Protein AF-A0A940JUY4-F1 (afdb_monomer)

Secondary structure (DSSP, 8-state):
--HHHHHHHHHHHHHHHHHHHHHHHHHHHHHHHHHTTS-HHHHHHHHHHHHHHHHHH--

Radius of gyration: 14.82 Å; Cα contacts (8 Å, |Δi|>4): 82; chains: 1; bounding box: 36×16×42 Å

Solvent-accessible surface area (backbone atoms only — not comparable to full-atom values): 2851 Å² total; per-residue (Å²): 138,62,67,70,60,54,53,52,52,53,53,52,52,42,51,51,39,15,51,50,23,18,52,50,20,18,50,52,23,22,51,53,18,50,75,70,75,44,59,31,70,58,23,20,53,51,22,17,54,52,18,24,52,49,19,55,70,76,97

pLDDT: mean 78.14, std 7.21, range [54.59, 90.25]

Mean predicted aligned error: 7.15 Å

Foldseek 3Di:
DCVVVVVVVVVVVLQVLLQVLLQVQLVVQLVVCVVVVHDSNVRSNVRSVVRSVCSNVVD

Structure (mmCIF, N/CA/C/O backbone):
data_AF-A0A940JUY4-F1
#
_entry.id   AF-A0A940JUY4-F1
#
loop_
_atom_site.group_PDB
_atom_site.id
_atom_site.type_symbol
_atom_site.label_at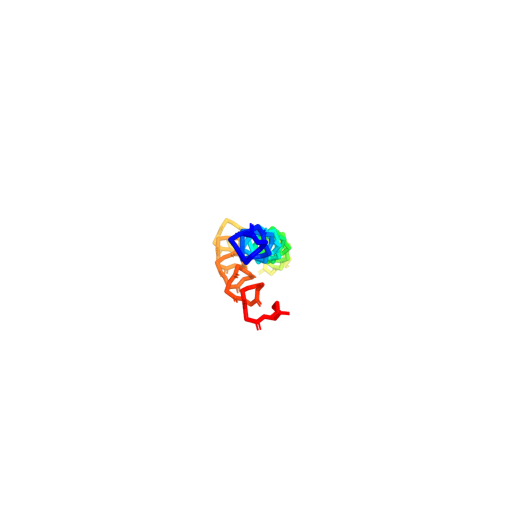om_id
_atom_site.label_alt_id
_atom_site.label_comp_id
_atom_site.label_asym_id
_atom_site.label_entity_id
_atom_site.label_seq_id
_atom_site.pdbx_PDB_ins_code
_atom_site.Cartn_x
_atom_site.Cartn_y
_atom_site.Cartn_z
_atom_site.occupancy
_atom_site.B_iso_or_equiv
_atom_site.auth_seq_id
_atom_site.auth_comp_id
_atom_site.auth_asym_id
_atom_site.auth_atom_id
_atom_site.pdbx_PDB_model_num
ATOM 1 N N . MET A 1 1 ? 27.353 -7.599 -26.104 1.00 56.41 1 MET A N 1
ATOM 2 C CA . MET A 1 1 ? 26.688 -8.384 -25.038 1.00 56.41 1 MET A CA 1
ATOM 3 C C . MET A 1 1 ? 26.094 -7.434 -23.988 1.00 56.41 1 MET A C 1
ATOM 5 O O . MET A 1 1 ? 26.522 -7.425 -22.848 1.00 56.41 1 MET A O 1
ATOM 9 N N . PHE A 1 2 ? 25.145 -6.580 -24.393 1.00 61.66 2 PHE A N 1
ATOM 10 C CA . PHE A 1 2 ? 24.597 -5.492 -23.552 1.00 61.66 2 PHE A CA 1
ATOM 11 C C . PHE A 1 2 ? 23.186 -5.801 -23.013 1.00 61.66 2 PHE A C 1
ATOM 13 O O . PHE A 1 2 ? 22.742 -5.231 -22.025 1.00 61.66 2 PHE A O 1
ATOM 20 N N . ILE A 1 3 ? 22.510 -6.765 -23.645 1.00 75.06 3 ILE A N 1
ATOM 21 C CA . ILE A 1 3 ? 21.162 -7.240 -23.312 1.00 75.06 3 ILE A CA 1
ATOM 22 C C . ILE A 1 3 ? 21.028 -7.729 -21.855 1.00 75.06 3 ILE A C 1
ATOM 24 O O . ILE A 1 3 ? 20.074 -7.312 -21.198 1.00 75.06 3 ILE A O 1
ATOM 28 N N . PRO A 1 4 ? 21.950 -8.543 -21.291 1.00 76.38 4 PRO A N 1
ATOM 29 C CA . PRO A 1 4 ? 21.780 -9.014 -19.914 1.00 76.38 4 PRO A CA 1
ATOM 30 C C . PRO A 1 4 ? 21.920 -7.889 -18.876 1.00 76.38 4 PRO A C 1
ATOM 32 O O . PRO A 1 4 ? 21.288 -7.947 -17.825 1.00 76.38 4 PRO A O 1
ATOM 35 N N . LEU A 1 5 ? 22.697 -6.842 -19.179 1.00 74.31 5 LEU A N 1
ATOM 36 C CA . LEU A 1 5 ? 22.906 -5.705 -18.279 1.00 74.31 5 LEU A CA 1
ATOM 37 C C . LEU A 1 5 ? 21.649 -4.829 -18.161 1.00 74.31 5 LEU A C 1
ATOM 39 O O . LEU A 1 5 ? 21.289 -4.409 -17.064 1.00 74.31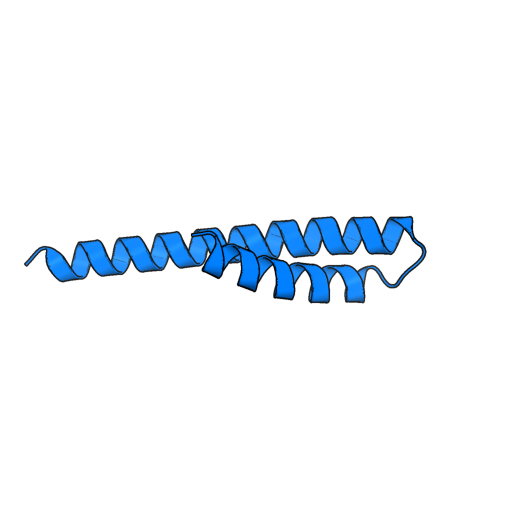 5 LEU A O 1
ATOM 43 N N . VAL A 1 6 ? 20.954 -4.600 -19.280 1.00 78.06 6 VAL A N 1
ATOM 44 C CA . VAL A 1 6 ? 19.698 -3.832 -19.305 1.00 78.06 6 VAL A CA 1
ATOM 45 C C . VAL A 1 6 ? 18.588 -4.576 -18.561 1.00 78.06 6 VAL A C 1
ATOM 47 O O . VAL A 1 6 ? 17.897 -3.975 -17.744 1.00 78.06 6 VAL A O 1
ATOM 50 N N . ALA A 1 7 ? 18.465 -5.892 -18.762 1.00 72.81 7 ALA A N 1
ATOM 51 C CA . ALA A 1 7 ? 17.468 -6.703 -18.063 1.00 72.81 7 ALA A CA 1
ATOM 52 C C . ALA A 1 7 ? 17.674 -6.695 -16.536 1.00 72.81 7 ALA A C 1
ATOM 54 O O . ALA A 1 7 ? 16.716 -6.527 -15.782 1.00 72.81 7 ALA A O 1
ATOM 55 N N . ALA A 1 8 ? 18.924 -6.815 -16.074 1.00 74.06 8 ALA A N 1
ATOM 56 C CA . ALA A 1 8 ? 19.254 -6.750 -14.651 1.00 74.06 8 ALA A CA 1
ATOM 57 C C . ALA A 1 8 ? 18.918 -5.381 -14.031 1.00 74.06 8 ALA A C 1
ATOM 59 O O . ALA A 1 8 ? 18.394 -5.323 -12.919 1.00 74.06 8 ALA A O 1
ATOM 60 N N . ALA A 1 9 ? 19.165 -4.285 -14.757 1.00 74.62 9 ALA A N 1
ATOM 61 C CA . ALA A 1 9 ? 18.837 -2.935 -14.302 1.00 74.62 9 ALA A CA 1
ATOM 62 C C . ALA A 1 9 ? 17.320 -2.719 -14.162 1.00 74.62 9 ALA A C 1
ATOM 64 O O . ALA A 1 9 ? 16.874 -2.155 -13.164 1.00 74.62 9 ALA A O 1
ATOM 65 N N . SER A 1 10 ? 16.519 -3.220 -15.107 1.00 70.44 10 SER A N 1
ATOM 66 C CA . SER A 1 10 ? 15.053 -3.152 -15.037 1.00 70.44 10 SER A CA 1
ATOM 67 C C . SER A 1 10 ? 14.486 -3.951 -13.860 1.00 70.44 10 SER A C 1
ATOM 69 O O . SER A 1 10 ? 13.585 -3.480 -13.173 1.00 70.44 10 SER A O 1
ATOM 71 N N . LEU A 1 11 ? 15.047 -5.129 -13.573 1.00 71.44 11 LEU A N 1
ATOM 72 C CA . LEU A 1 11 ? 14.645 -5.961 -12.432 1.00 71.44 11 LEU A CA 1
ATOM 73 C C . LEU A 1 11 ? 14.974 -5.296 -11.086 1.00 71.44 11 LEU A C 1
ATOM 75 O O . LEU A 1 11 ? 14.162 -5.332 -10.163 1.00 71.44 11 LEU A O 1
ATOM 79 N N . LEU A 1 12 ? 16.138 -4.650 -10.980 1.00 74.06 12 LEU A N 1
ATOM 80 C CA . LEU A 1 12 ? 16.532 -3.885 -9.792 1.00 74.06 12 LEU A CA 1
ATOM 81 C C . LEU A 1 12 ? 15.626 -2.669 -9.574 1.00 74.06 12 LEU A C 1
ATOM 83 O O . LEU A 1 12 ? 15.212 -2.402 -8.446 1.00 74.06 12 LEU A O 1
ATOM 87 N N . LEU A 1 13 ? 15.276 -1.959 -10.648 1.00 71.00 13 LEU A N 1
ATOM 88 C CA . LEU A 1 13 ? 14.373 -0.814 -10.576 1.00 71.00 13 LEU A CA 1
ATOM 89 C C . LEU A 1 13 ? 12.945 -1.250 -10.199 1.00 71.00 13 LEU A C 1
ATOM 91 O O . LEU A 1 13 ? 12.295 -0.583 -9.393 1.00 71.00 13 LEU A O 1
ATOM 95 N N . SER A 1 14 ? 12.486 -2.391 -10.721 1.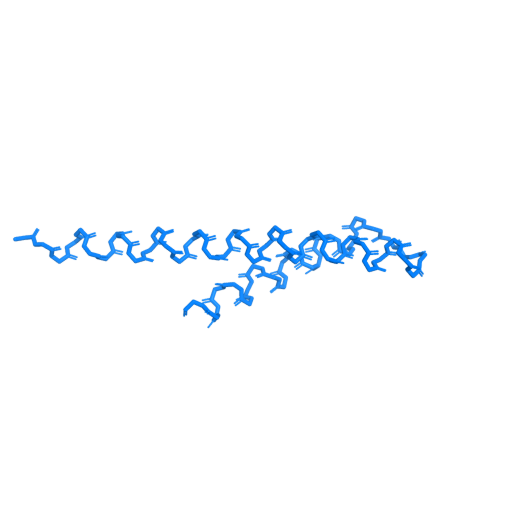00 71.25 14 SER A N 1
ATOM 96 C CA . SER A 1 14 ? 11.205 -3.019 -10.368 1.00 71.25 14 SER A CA 1
ATOM 97 C C . SER A 1 14 ? 11.152 -3.426 -8.894 1.00 71.25 14 SER A C 1
ATOM 99 O O . SER A 1 14 ? 10.211 -3.070 -8.184 1.00 71.25 14 SER A O 1
ATOM 101 N N . GLY A 1 15 ? 12.216 -4.050 -8.382 1.00 72.00 15 GLY A N 1
ATOM 102 C CA . GLY A 1 15 ? 12.340 -4.384 -6.962 1.00 72.00 15 GLY A CA 1
ATOM 103 C C . GLY A 1 15 ? 12.342 -3.155 -6.046 1.00 72.00 15 GLY A C 1
ATOM 104 O O . GLY A 1 15 ? 11.670 -3.162 -5.013 1.00 72.00 15 GLY A O 1
ATOM 105 N N . CYS A 1 16 ? 13.031 -2.077 -6.434 1.00 74.94 16 CYS A N 1
ATOM 106 C CA . CYS A 1 16 ? 13.025 -0.815 -5.689 1.00 74.94 16 CYS A CA 1
ATOM 107 C C . CYS A 1 16 ? 11.635 -0.162 -5.650 1.00 74.94 16 CYS A C 1
ATOM 109 O O . CYS A 1 16 ? 11.228 0.316 -4.591 1.00 74.94 16 CYS A O 1
ATOM 111 N N . ALA A 1 17 ? 10.889 -0.173 -6.760 1.00 74.81 17 ALA A N 1
ATOM 112 C CA . ALA A 1 17 ? 9.524 0.355 -6.810 1.00 74.81 17 ALA A CA 1
ATOM 113 C C . ALA A 1 17 ? 8.552 -0.476 -5.955 1.00 74.81 17 ALA A C 1
ATOM 115 O O . ALA A 1 17 ? 7.752 0.086 -5.206 1.00 74.81 17 ALA A O 1
ATOM 116 N N . THR A 1 18 ? 8.679 -1.807 -5.976 1.00 78.94 18 THR A N 1
ATOM 117 C CA . THR A 1 18 ? 7.912 -2.698 -5.095 1.00 78.94 18 THR A CA 1
ATOM 118 C C . THR A 1 18 ? 8.229 -2.458 -3.626 1.00 78.94 18 THR A C 1
ATOM 120 O O . THR A 1 18 ? 7.309 -2.381 -2.815 1.00 78.94 18 THR A O 1
ATOM 123 N N . LEU A 1 19 ? 9.506 -2.317 -3.260 1.00 78.62 19 LEU A N 1
ATOM 124 C CA . LEU A 1 19 ? 9.903 -2.111 -1.869 1.00 78.62 19 LEU A CA 1
ATOM 125 C C . LEU A 1 19 ? 9.475 -0.727 -1.366 1.00 78.62 19 LEU A C 1
ATOM 127 O O . LEU A 1 19 ? 9.028 -0.599 -0.227 1.00 78.62 19 LEU A O 1
ATOM 131 N N . ALA A 1 20 ? 9.536 0.289 -2.228 1.00 83.25 20 ALA A N 1
ATOM 132 C CA . ALA A 1 20 ? 8.991 1.612 -1.946 1.00 83.25 20 ALA A CA 1
ATOM 133 C C . ALA A 1 20 ? 7.464 1.564 -1.765 1.00 83.25 20 ALA A C 1
ATOM 135 O O . ALA A 1 20 ? 6.951 2.083 -0.774 1.00 83.25 20 ALA A O 1
ATOM 136 N N . GLY A 1 21 ? 6.742 0.878 -2.657 1.00 78.62 21 GLY A N 1
ATOM 137 C CA . GLY A 1 21 ? 5.300 0.658 -2.540 1.00 78.62 21 GLY A CA 1
ATOM 138 C C . GLY A 1 21 ? 4.926 -0.100 -1.264 1.00 78.62 21 GLY A C 1
ATOM 139 O O . GLY A 1 21 ? 3.979 0.277 -0.577 1.00 78.62 21 GLY A O 1
ATOM 140 N N . ALA A 1 22 ? 5.713 -1.108 -0.883 1.00 79.19 22 ALA A N 1
ATOM 141 C CA . ALA A 1 22 ? 5.541 -1.855 0.359 1.00 79.19 22 ALA A CA 1
ATOM 142 C C . ALA A 1 22 ? 5.792 -0.984 1.597 1.00 79.19 22 ALA A C 1
ATOM 144 O O . ALA A 1 22 ? 5.027 -1.040 2.557 1.00 79.19 22 ALA A O 1
ATOM 145 N N . GLY A 1 23 ? 6.835 -0.153 1.581 1.00 82.25 23 GLY A N 1
ATOM 146 C CA . GLY A 1 23 ? 7.161 0.755 2.680 1.00 82.25 23 GLY A CA 1
ATOM 147 C C . GLY A 1 23 ? 6.098 1.835 2.877 1.00 82.25 23 GLY A C 1
ATOM 148 O O . GLY A 1 23 ? 5.627 2.044 3.995 1.00 82.25 23 GLY A O 1
ATOM 149 N N . ILE A 1 24 ? 5.663 2.475 1.789 1.00 84.38 24 ILE A N 1
ATOM 150 C CA . ILE A 1 24 ? 4.606 3.494 1.822 1.00 84.38 24 ILE A CA 1
ATOM 151 C C . ILE A 1 24 ? 3.275 2.852 2.206 1.00 84.38 24 ILE A C 1
ATOM 153 O O . ILE A 1 24 ? 2.589 3.355 3.090 1.00 84.38 24 ILE A O 1
ATOM 157 N N . GLY A 1 25 ? 2.925 1.716 1.605 1.00 76.81 25 GLY A N 1
ATOM 158 C CA . GLY A 1 25 ? 1.707 0.983 1.926 1.00 76.81 25 GLY A CA 1
ATOM 159 C C . GLY A 1 25 ? 1.669 0.531 3.386 1.00 76.81 25 GLY A C 1
ATOM 160 O O . GLY A 1 25 ? 0.638 0.669 4.043 1.00 76.81 25 GLY A O 1
ATOM 161 N N . ALA A 1 26 ? 2.794 0.062 3.934 1.00 78.44 26 ALA A N 1
ATOM 162 C CA . ALA A 1 26 ? 2.895 -0.304 5.343 1.00 78.44 26 ALA A CA 1
ATOM 163 C C . ALA A 1 26 ? 2.773 0.919 6.256 1.00 78.44 26 ALA A C 1
ATOM 165 O O . ALA A 1 26 ? 2.051 0.868 7.249 1.00 78.44 26 ALA A O 1
ATOM 166 N N . GLY A 1 27 ? 3.424 2.029 5.906 1.00 84.50 27 GLY A N 1
ATOM 167 C CA . GLY A 1 27 ? 3.325 3.285 6.646 1.00 84.50 27 GLY A CA 1
ATOM 168 C C . GLY A 1 27 ? 1.902 3.847 6.655 1.00 84.50 27 GLY A C 1
ATOM 169 O O . GLY A 1 27 ? 1.334 4.078 7.719 1.00 84.50 27 GLY A O 1
ATOM 170 N N . VAL A 1 28 ? 1.287 4.000 5.482 1.00 82.12 28 VAL A N 1
ATOM 171 C CA . VAL A 1 28 ? -0.082 4.518 5.327 1.00 82.12 28 VAL A CA 1
ATOM 172 C C . VAL A 1 28 ? -1.094 3.588 5.990 1.00 82.12 28 VAL A C 1
ATOM 174 O O . VAL A 1 28 ? -1.965 4.055 6.720 1.00 82.12 28 VAL A O 1
ATOM 177 N N . GLY A 1 29 ? -0.960 2.273 5.805 1.00 70.56 29 GLY A N 1
ATOM 178 C CA . GLY A 1 29 ? -1.833 1.284 6.435 1.00 70.56 29 GLY A CA 1
ATOM 179 C C . GLY A 1 29 ? -1.710 1.257 7.961 1.00 70.56 29 GLY A C 1
ATOM 180 O O . GLY A 1 29 ? -2.716 1.093 8.652 1.00 70.56 29 GLY A O 1
ATOM 181 N N . ALA A 1 30 ? -0.507 1.471 8.504 1.00 78.19 30 ALA A N 1
ATOM 182 C CA . ALA A 1 30 ? -0.282 1.617 9.941 1.00 78.19 30 ALA A CA 1
ATOM 183 C C . ALA A 1 30 ? -0.949 2.886 10.490 1.00 78.19 30 ALA A C 1
ATOM 185 O O . ALA A 1 30 ? -1.661 2.823 11.492 1.00 78.19 30 ALA A O 1
ATOM 186 N N . VAL A 1 31 ? -0.750 4.024 9.819 1.00 83.06 31 VAL A N 1
ATOM 187 C CA . VAL A 1 31 ? -1.319 5.319 10.218 1.00 83.06 31 VAL A CA 1
ATOM 188 C C . VAL A 1 31 ? -2.843 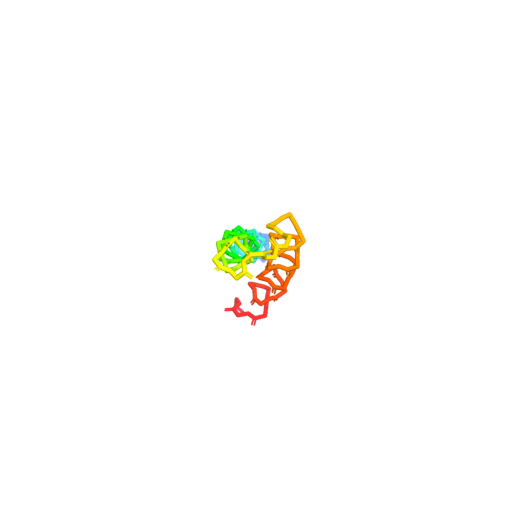5.286 10.154 1.00 83.06 31 VAL A C 1
ATOM 190 O O . VAL A 1 31 ? -3.495 5.670 11.121 1.00 83.06 31 VAL A O 1
ATOM 193 N N . ALA A 1 32 ? -3.419 4.769 9.068 1.00 84.44 32 ALA A N 1
ATOM 194 C CA . ALA A 1 32 ? -4.865 4.648 8.911 1.00 84.44 32 ALA A CA 1
ATOM 195 C C . ALA A 1 32 ? -5.475 3.748 9.994 1.00 84.44 32 ALA A C 1
ATOM 197 O O . ALA A 1 32 ? -6.445 4.136 10.639 1.00 84.44 32 ALA A O 1
ATOM 198 N N . ALA A 1 33 ? -4.866 2.587 10.260 1.00 78.81 33 ALA A N 1
ATOM 199 C CA . ALA A 1 33 ? -5.330 1.694 11.317 1.00 78.81 33 ALA A CA 1
ATOM 200 C C . ALA A 1 33 ? -5.180 2.312 12.716 1.00 78.81 33 ALA A C 1
ATOM 202 O O . ALA A 1 33 ? -6.045 2.101 13.560 1.00 78.81 33 ALA A O 1
ATOM 203 N N . GLY A 1 34 ? -4.128 3.099 12.959 1.00 82.81 34 GLY A N 1
ATOM 204 C CA . GLY A 1 34 ? -3.962 3.846 14.207 1.00 82.81 34 GLY A CA 1
ATOM 205 C C . GLY A 1 34 ? -5.011 4.944 14.380 1.00 82.81 34 GLY A C 1
ATOM 206 O O . GLY A 1 34 ? -5.569 5.089 15.464 1.00 82.81 34 GLY A O 1
ATOM 207 N N . ALA A 1 35 ? -5.335 5.664 13.305 1.00 90.25 35 ALA A N 1
ATOM 208 C CA . ALA A 1 35 ? -6.337 6.727 13.311 1.00 90.25 35 ALA A CA 1
ATOM 209 C C . ALA A 1 35 ? -7.766 6.201 13.533 1.00 90.25 35 ALA A C 1
ATOM 211 O O . ALA A 1 35 ? -8.574 6.873 14.167 1.00 90.25 35 ALA A O 1
ATOM 212 N N . THR A 1 36 ? -8.084 4.995 13.056 1.00 88.62 36 THR A N 1
ATOM 213 C CA . THR A 1 36 ? -9.416 4.389 13.217 1.00 88.62 36 THR A CA 1
ATOM 214 C C . THR A 1 36 ? -9.554 3.526 14.478 1.00 88.62 36 THR A C 1
ATOM 216 O O . THR A 1 36 ? -10.533 2.795 14.604 1.00 88.62 36 THR A O 1
ATOM 219 N N . GLY A 1 37 ? -8.572 3.542 15.391 1.00 86.38 37 GLY A N 1
ATOM 220 C CA . GLY A 1 37 ? -8.569 2.696 16.598 1.00 86.38 37 GLY A CA 1
ATOM 221 C C . GLY A 1 37 ? -8.421 1.194 16.313 1.00 86.38 37 GLY A C 1
ATOM 222 O O . GLY A 1 37 ? -8.715 0.355 17.163 1.00 86.38 37 GLY A O 1
ATOM 223 N N . GLY A 1 38 ? -7.992 0.846 15.100 1.00 83.25 38 GLY A N 1
ATOM 224 C CA . GLY A 1 38 ? -7.773 -0.516 14.643 1.00 83.25 38 GLY A CA 1
ATOM 225 C C . GLY A 1 38 ? -6.368 -1.032 14.953 1.00 83.25 38 GLY A C 1
ATOM 226 O O . GLY A 1 38 ? -5.499 -0.358 15.505 1.00 83.25 38 GLY A O 1
ATOM 227 N N . ASN A 1 39 ? -6.118 -2.280 14.569 1.00 87.75 39 ASN A N 1
ATOM 228 C CA . ASN A 1 39 ? -4.852 -2.938 14.860 1.00 87.75 39 ASN A CA 1
ATOM 229 C C . ASN A 1 39 ? -3.752 -2.443 13.898 1.00 87.75 39 ASN A C 1
ATOM 231 O O . ASN A 1 39 ? -3.636 -2.938 12.776 1.00 87.75 39 ASN A O 1
ATOM 235 N N . VAL A 1 40 ? -2.933 -1.482 14.343 1.00 85.50 40 VAL A N 1
ATOM 236 C CA . VAL A 1 40 ? -1.840 -0.846 13.570 1.00 85.50 40 VAL A CA 1
ATOM 237 C C . VAL A 1 40 ? -0.946 -1.874 12.884 1.00 85.50 40 VAL A C 1
ATOM 239 O O . VAL A 1 40 ? -0.593 -1.726 11.719 1.00 85.50 40 VAL A O 1
ATOM 242 N N . LYS A 1 41 ? -0.635 -2.972 13.581 1.00 87.88 41 LYS A N 1
ATOM 243 C CA . LYS A 1 41 ? 0.205 -4.050 13.052 1.00 87.88 41 LYS A CA 1
ATOM 244 C C . LYS A 1 41 ? -0.466 -4.785 11.885 1.00 87.88 41 LYS A C 1
ATOM 246 O O . LYS A 1 41 ? 0.190 -5.082 10.895 1.00 87.88 41 LYS A O 1
ATOM 251 N N . LYS A 1 42 ? -1.782 -5.016 11.957 1.00 88.31 42 LYS A N 1
ATOM 252 C CA . LYS A 1 42 ? -2.572 -5.587 10.851 1.00 88.31 42 LYS A CA 1
ATOM 253 C C . LYS A 1 42 ? -2.632 -4.612 9.671 1.00 88.31 42 LYS A C 1
ATOM 255 O O . LYS A 1 42 ? -2.453 -5.042 8.537 1.00 88.31 42 LYS A O 1
ATOM 260 N N . GLY A 1 43 ? -2.835 -3.321 9.946 1.00 77.06 43 GLY A N 1
ATOM 261 C CA . GLY A 1 43 ? -2.860 -2.256 8.939 1.00 77.06 43 GLY A CA 1
ATOM 262 C C . GLY A 1 43 ? -1.530 -2.099 8.205 1.00 77.06 43 GLY A C 1
ATOM 263 O O . GLY A 1 43 ? -1.518 -2.013 6.984 1.00 77.06 43 GLY A O 1
ATOM 264 N N . ALA A 1 44 ? -0.410 -2.170 8.925 1.00 80.31 44 ALA A N 1
ATOM 265 C CA . ALA A 1 44 ? 0.929 -2.130 8.345 1.00 80.31 44 ALA A CA 1
ATOM 266 C C . ALA A 1 44 ? 1.218 -3.349 7.459 1.00 80.31 44 ALA A C 1
ATOM 268 O O . ALA A 1 44 ? 1.759 -3.216 6.368 1.00 80.31 44 ALA A O 1
ATOM 269 N N . VAL A 1 45 ? 0.835 -4.548 7.905 1.00 87.44 45 VAL A N 1
ATOM 270 C CA . VAL A 1 45 ? 1.075 -5.787 7.150 1.00 87.44 45 VAL A CA 1
ATOM 271 C C . VAL A 1 45 ? 0.210 -5.843 5.890 1.00 87.44 45 VAL A C 1
ATOM 273 O O . VAL A 1 45 ? 0.721 -6.133 4.812 1.00 87.44 45 VAL A O 1
ATOM 276 N N . VAL A 1 46 ? -1.085 -5.526 5.995 1.00 86.88 46 VAL A N 1
ATOM 277 C CA . VAL A 1 46 ? -1.997 -5.510 4.837 1.00 86.88 46 VAL A CA 1
ATOM 278 C C . VAL A 1 46 ? -1.651 -4.365 3.893 1.00 86.88 46 VAL A C 1
ATOM 280 O O . VAL A 1 46 ? -1.572 -4.573 2.686 1.00 86.88 46 VAL A O 1
ATOM 283 N N . GLY A 1 47 ? -1.396 -3.173 4.428 1.00 80.25 47 GLY A N 1
ATOM 284 C CA . GLY A 1 47 ? -0.986 -2.018 3.641 1.00 80.25 47 GLY A CA 1
ATOM 285 C C . GLY A 1 47 ? 0.345 -2.259 2.936 1.00 80.25 47 GLY A C 1
ATOM 286 O O . GLY A 1 47 ? 0.468 -1.941 1.760 1.00 80.25 47 GLY A O 1
ATOM 287 N N . GLY A 1 48 ? 1.311 -2.895 3.601 1.00 81.94 48 GLY A N 1
ATOM 288 C CA . GLY A 1 48 ? 2.602 -3.246 3.013 1.00 81.94 48 GLY A CA 1
ATOM 289 C C . GLY A 1 48 ? 2.501 -4.320 1.939 1.00 81.94 48 GLY A C 1
ATOM 290 O O . GLY A 1 48 ? 3.097 -4.172 0.880 1.00 81.94 48 GLY A O 1
ATOM 291 N N . ALA A 1 49 ? 1.695 -5.362 2.154 1.00 85.75 49 ALA A N 1
ATOM 292 C 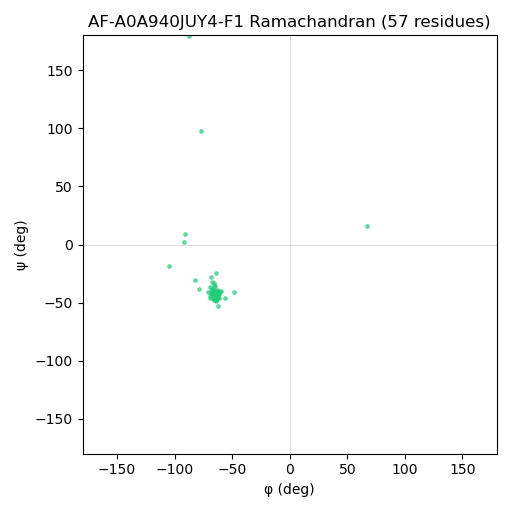CA . ALA A 1 49 ? 1.456 -6.389 1.142 1.00 85.75 49 ALA A CA 1
ATOM 293 C C . ALA A 1 49 ? 0.747 -5.811 -0.092 1.00 85.75 49 ALA A C 1
ATOM 295 O O . ALA A 1 49 ? 1.186 -6.018 -1.220 1.00 85.75 49 ALA A O 1
ATOM 296 N N . THR A 1 50 ? -0.315 -5.030 0.116 1.00 81.94 50 THR A N 1
ATOM 297 C CA . THR A 1 50 ? -1.073 -4.419 -0.987 1.00 81.94 50 THR A CA 1
ATOM 298 C C . THR A 1 50 ? -0.242 -3.354 -1.702 1.00 81.94 50 THR A C 1
ATOM 300 O O . THR A 1 50 ? -0.234 -3.294 -2.926 1.00 81.94 50 THR A O 1
ATOM 303 N N . GLY A 1 51 ? 0.517 -2.553 -0.953 1.00 75.75 51 GLY A N 1
ATOM 304 C CA . GLY A 1 51 ? 1.435 -1.554 -1.490 1.00 75.75 51 GLY A CA 1
ATOM 305 C C . GLY A 1 51 ? 2.603 -2.168 -2.260 1.00 75.75 51 GLY A C 1
ATOM 306 O O . GLY A 1 51 ? 3.019 -1.600 -3.264 1.00 75.75 51 GLY A O 1
ATOM 307 N N . ALA A 1 52 ? 3.084 -3.351 -1.860 1.00 80.00 52 ALA A N 1
ATOM 308 C CA . ALA A 1 52 ? 4.085 -4.100 -2.616 1.00 80.00 52 ALA A CA 1
ATOM 309 C C . ALA A 1 52 ? 3.547 -4.505 -3.990 1.00 80.00 52 ALA A C 1
ATOM 311 O O . ALA A 1 52 ? 4.228 -4.274 -4.985 1.00 80.00 52 ALA A O 1
ATOM 312 N N . VAL A 1 53 ? 2.321 -5.047 -4.032 1.00 80.62 53 VAL A N 1
ATOM 313 C CA . VAL A 1 53 ? 1.635 -5.475 -5.264 1.00 80.62 53 VAL A CA 1
ATOM 314 C C . VAL A 1 53 ? 1.361 -4.283 -6.176 1.00 80.62 53 VAL A C 1
ATOM 316 O O . VAL A 1 53 ? 1.691 -4.326 -7.357 1.00 80.62 53 VAL A O 1
ATOM 319 N N . VAL A 1 54 ? 0.809 -3.193 -5.638 1.00 79.75 54 VAL A N 1
ATOM 320 C CA . VAL A 1 54 ? 0.584 -1.964 -6.413 1.00 79.75 54 VAL A CA 1
ATOM 321 C C . VAL A 1 54 ? 1.917 -1.396 -6.908 1.00 79.75 54 VAL A C 1
ATOM 323 O O . VAL A 1 54 ? 2.009 -1.018 -8.066 1.00 79.75 54 VAL A O 1
ATOM 326 N N . GLY A 1 55 ? 2.974 -1.419 -6.094 1.00 75.56 55 GLY A N 1
ATOM 327 C CA . GLY A 1 55 ? 4.322 -1.017 -6.506 1.00 75.56 55 GLY A CA 1
ATOM 328 C C . GLY A 1 55 ? 4.941 -1.903 -7.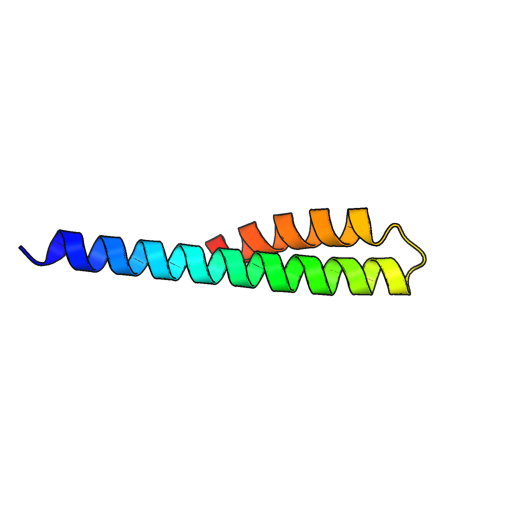594 1.00 75.56 55 GLY A C 1
ATOM 329 O O . GLY A 1 55 ? 5.794 -1.420 -8.331 1.00 75.56 55 GLY A O 1
ATOM 330 N N . THR A 1 56 ? 4.508 -3.164 -7.731 1.00 74.75 56 THR A N 1
ATOM 331 C CA . THR A 1 56 ? 4.897 -4.041 -8.851 1.00 74.75 56 THR A CA 1
ATOM 332 C C . THR A 1 56 ? 4.108 -3.729 -10.123 1.00 74.75 56 THR A C 1
ATOM 334 O O . THR A 1 56 ? 4.661 -3.811 -11.212 1.00 74.75 56 THR A O 1
ATOM 337 N N . VAL A 1 57 ? 2.814 -3.407 -9.995 1.00 73.62 57 VAL A N 1
ATOM 338 C CA . VAL A 1 57 ? 1.892 -3.177 -11.129 1.00 73.62 57 VAL A CA 1
ATOM 339 C C . VAL A 1 57 ? 2.006 -1.761 -11.698 1.00 73.62 57 VAL A C 1
ATOM 341 O O . VAL A 1 5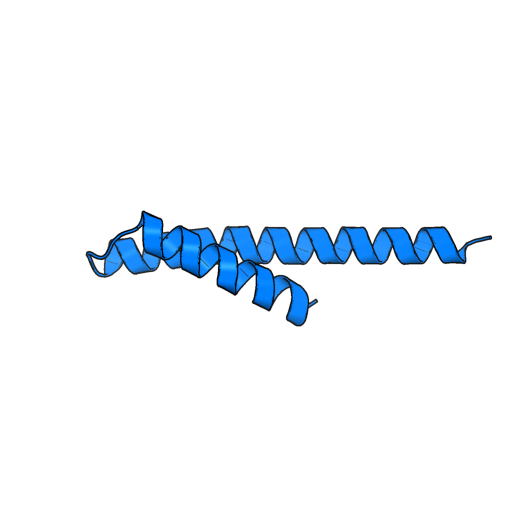7 ? 1.755 -1.554 -12.879 1.00 73.62 57 VAL A O 1
ATOM 344 N N . VAL A 1 58 ? 2.347 -0.785 -10.857 1.00 67.88 58 VAL A N 1
ATOM 345 C CA . VAL A 1 58 ? 2.462 0.638 -11.218 1.00 67.88 58 VAL A CA 1
ATOM 346 C C . VAL A 1 58 ? 3.896 1.001 -11.654 1.00 67.88 58 VAL A C 1
ATOM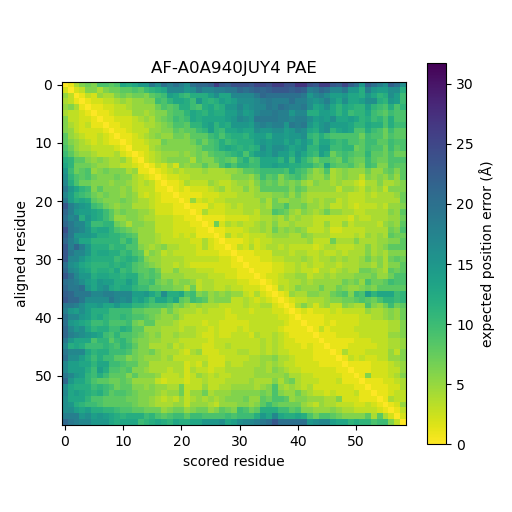 348 O O . VAL A 1 58 ? 4.156 2.159 -11.972 1.00 67.88 58 VAL A O 1
ATOM 351 N N . HIS A 1 59 ? 4.817 0.027 -11.692 1.00 54.59 59 HIS A N 1
ATOM 352 C CA . HIS A 1 59 ? 6.115 0.179 -12.359 1.00 54.59 59 HIS A CA 1
ATOM 353 C C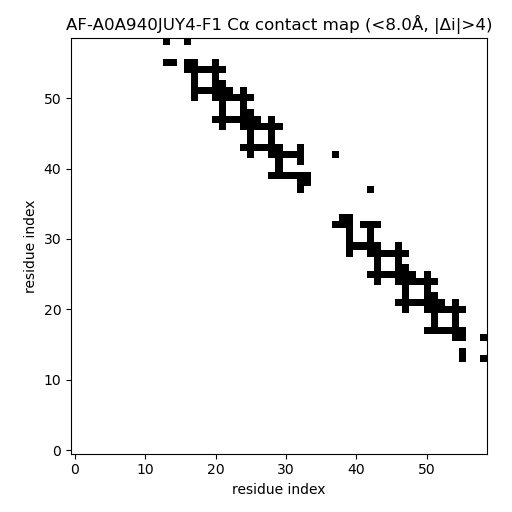 . HIS A 1 59 ? 5.958 0.165 -13.884 1.00 54.59 59 HIS A C 1
ATOM 355 O O . HIS A 1 59 ? 5.236 -0.720 -14.391 1.00 54.59 59 HIS A O 1
#

Sequence (59 aa):
MFIPLVAAASLLLSGCATLAGAGIGAGVGAVAAGATGGNVKKGAVVGGATGAVVGTVVH